Protein AF-A0A534YDL9-F1 (afdb_monomer_lite)

pLDDT: mean 72.63, std 19.36, range [38.94, 96.81]

Secondary structure (DSSP, 8-state):
-EEEEE--SHHHHHHHHHHHHTT-EEEEE---------------S--------SS-----HHHHTT--

Foldseek 3Di:
DEEEFEDPDPVSVVVQVVCVVVVYHYDYDYPPPPPCPPPDPPPPPDDPDDPPPPDDDPDDPVNVVVPD

Radius of gyration: 28.83 Å; chains: 1; bounding box: 58×34×58 Å

Structure (mmCIF, N/CA/C/O backbone):
data_AF-A0A534YDL9-F1
#
_entry.id   AF-A0A534YDL9-F1
#
loop_
_atom_site.group_PDB
_atom_site.id
_atom_site.type_symbol
_atom_site.label_atom_id
_atom_site.label_alt_id
_atom_site.label_comp_id
_atom_site.label_asym_id
_atom_site.label_entity_id
_atom_site.label_seq_id
_atom_site.pdbx_PDB_ins_code
_atom_site.Cartn_x
_atom_site.Cartn_y
_atom_site.Cartn_z
_atom_site.occupancy
_atom_site.B_iso_or_equiv
_atom_site.auth_seq_id
_atom_site.auth_comp_id
_atom_site.auth_asym_id
_atom_site.auth_atom_id
_atom_site.pdbx_PDB_model_num
ATOM 1 N N . MET A 1 1 ? 0.235 8.193 11.180 1.00 94.62 1 MET A N 1
ATOM 2 C CA . MET A 1 1 ? 1.409 8.176 10.262 1.00 94.62 1 MET A CA 1
ATOM 3 C C . MET A 1 1 ? 0.955 7.928 8.824 1.00 94.62 1 MET A C 1
ATOM 5 O O . MET A 1 1 ? -0.137 7.392 8.648 1.00 94.62 1 MET A O 1
ATOM 9 N N . LYS A 1 2 ? 1.749 8.323 7.815 1.00 94.12 2 LYS A N 1
ATOM 10 C CA . LYS A 1 2 ? 1.485 8.043 6.389 1.00 94.12 2 LYS A CA 1
ATOM 11 C C . LYS A 1 2 ? 2.313 6.841 5.926 1.00 94.12 2 LYS A C 1
ATOM 13 O O . LYS A 1 2 ? 3.517 6.834 6.145 1.00 94.12 2 LYS A O 1
ATOM 18 N N . ILE A 1 3 ? 1.675 5.861 5.292 1.00 93.38 3 ILE A N 1
ATOM 19 C CA . ILE A 1 3 ? 2.310 4.634 4.791 1.00 93.38 3 ILE A CA 1
ATOM 20 C C . ILE A 1 3 ? 2.049 4.531 3.289 1.00 93.38 3 ILE A C 1
ATOM 22 O O . ILE A 1 3 ? 0.902 4.617 2.858 1.00 93.38 3 ILE A O 1
ATOM 26 N N . GLY A 1 4 ? 3.105 4.355 2.498 1.00 93.06 4 GLY A N 1
ATOM 27 C CA . 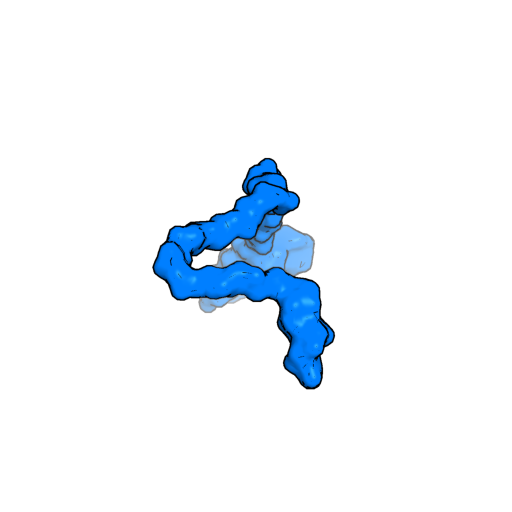GLY A 1 4 ? 3.011 4.073 1.066 1.00 93.06 4 GLY A CA 1
ATOM 28 C C . GLY A 1 4 ? 3.196 2.581 0.793 1.00 93.06 4 GLY A C 1
ATOM 29 O O . GLY A 1 4 ? 4.162 1.994 1.270 1.00 93.06 4 GLY A O 1
ATOM 30 N N . ILE A 1 5 ? 2.291 1.973 0.029 1.00 92.88 5 ILE A N 1
ATOM 31 C CA . ILE A 1 5 ? 2.377 0.578 -0.419 1.00 92.88 5 ILE A CA 1
ATOM 32 C C . ILE A 1 5 ? 2.558 0.572 -1.934 1.00 92.88 5 ILE A C 1
ATOM 34 O O . ILE A 1 5 ? 1.693 1.062 -2.661 1.00 92.88 5 ILE A O 1
ATOM 38 N N . ILE A 1 6 ? 3.672 0.010 -2.408 1.00 92.06 6 ILE A N 1
ATOM 39 C CA . ILE A 1 6 ? 3.932 -0.184 -3.837 1.00 92.06 6 ILE A CA 1
ATOM 40 C C . ILE A 1 6 ? 3.472 -1.585 -4.245 1.00 92.06 6 ILE A C 1
ATOM 42 O O . ILE A 1 6 ? 3.915 -2.584 -3.683 1.00 92.06 6 ILE A O 1
ATOM 46 N N . GLY A 1 7 ? 2.578 -1.643 -5.228 1.00 84.69 7 GLY A N 1
ATOM 47 C CA . GLY A 1 7 ? 1.888 -2.849 -5.671 1.00 84.69 7 GLY A CA 1
ATOM 48 C C . GLY A 1 7 ? 0.481 -2.957 -5.077 1.00 84.69 7 GLY A C 1
ATOM 49 O O . GLY A 1 7 ? 0.294 -3.069 -3.868 1.00 84.69 7 GLY A O 1
ATOM 50 N N . THR A 1 8 ? -0.528 -2.975 -5.948 1.00 88.25 8 THR A N 1
ATOM 51 C CA . THR A 1 8 ? -1.957 -3.095 -5.596 1.00 88.25 8 THR A CA 1
ATOM 52 C C . THR A 1 8 ? -2.478 -4.537 -5.642 1.00 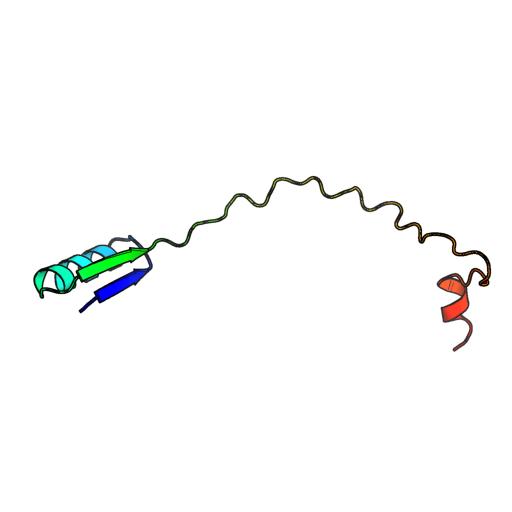88.25 8 THR A C 1
ATOM 54 O O . THR A 1 8 ? -3.683 -4.768 -5.688 1.00 88.25 8 THR A O 1
ATOM 57 N N . GLY A 1 9 ? -1.582 -5.530 -5.620 1.00 89.62 9 GLY A N 1
ATOM 58 C CA . GLY A 1 9 ? -1.953 -6.948 -5.577 1.00 89.62 9 GLY A CA 1
ATOM 59 C C . GLY A 1 9 ? -2.559 -7.375 -4.232 1.00 89.62 9 GLY A C 1
ATOM 60 O O . GLY A 1 9 ? -2.570 -6.612 -3.265 1.00 89.62 9 GLY A O 1
ATOM 61 N N . ARG A 1 10 ? -3.007 -8.636 -4.141 1.00 93.81 10 ARG A N 1
ATOM 62 C CA . ARG A 1 10 ? -3.646 -9.214 -2.935 1.00 93.81 10 ARG A CA 1
ATOM 63 C C . ARG A 1 10 ? -2.869 -8.948 -1.641 1.00 93.81 10 ARG A C 1
ATOM 65 O O . ARG A 1 10 ? -3.460 -8.605 -0.622 1.00 93.81 10 ARG A O 1
ATOM 72 N N . MET A 1 11 ? -1.544 -9.069 -1.695 1.00 93.00 11 MET A N 1
ATOM 73 C CA . MET A 1 11 ? -0.679 -8.856 -0.534 1.00 93.00 11 MET A CA 1
ATOM 74 C C . MET A 1 11 ? -0.601 -7.381 -0.124 1.00 93.00 11 MET A C 1
ATOM 76 O O . MET A 1 11 ? -0.714 -7.070 1.061 1.00 93.00 11 MET A O 1
ATOM 80 N N . GLY A 1 12 ? -0.493 -6.472 -1.098 1.00 93.25 12 GLY A N 1
ATOM 81 C CA . GLY A 1 12 ? -0.513 -5.031 -0.851 1.00 93.25 12 GLY A CA 1
ATOM 82 C C . GLY A 1 12 ? -1.831 -4.594 -0.217 1.00 93.25 12 GLY A C 1
ATOM 83 O O . GLY A 1 12 ? -1.828 -3.882 0.785 1.00 93.25 12 GLY A O 1
ATOM 84 N N . GLN A 1 13 ? -2.958 -5.097 -0.727 1.00 93.94 13 GLN A N 1
ATOM 85 C CA . GLN A 1 13 ? -4.274 -4.809 -0.156 1.00 93.94 13 GLN A CA 1
ATOM 86 C C . GLN A 1 13 ? -4.426 -5.324 1.280 1.00 93.94 13 GLN A C 1
ATOM 88 O O . GLN A 1 13 ? -4.857 -4.566 2.147 1.00 93.94 13 GLN A O 1
ATOM 93 N N . ALA A 1 14 ? -4.034 -6.572 1.564 1.00 96.25 14 ALA A N 1
ATOM 94 C CA . ALA A 1 14 ? -4.122 -7.135 2.915 1.00 96.25 14 ALA A CA 1
ATOM 95 C C . ALA A 1 14 ? -3.307 -6.322 3.938 1.00 96.25 14 ALA A C 1
ATOM 97 O O . ALA A 1 14 ? -3.781 -6.045 5.044 1.00 96.25 14 ALA A O 1
ATOM 98 N N . LEU A 1 15 ? -2.104 -5.888 3.549 1.00 94.25 15 LEU A N 1
ATOM 99 C CA . LEU A 1 15 ? -1.270 -4.996 4.353 1.00 94.25 15 LEU A CA 1
ATOM 100 C C . LEU A 1 15 ? -1.932 -3.634 4.556 1.00 94.25 15 LEU A C 1
ATOM 102 O O . LEU A 1 15 ? -2.036 -3.167 5.688 1.00 94.25 15 LEU A O 1
ATOM 106 N N . GLY A 1 16 ? -2.425 -3.012 3.486 1.00 95.00 16 GLY A N 1
ATOM 107 C CA . GLY A 1 16 ? -3.044 -1.695 3.581 1.00 95.00 16 GLY A CA 1
ATOM 108 C C . GLY A 1 16 ? -4.311 -1.684 4.428 1.00 95.00 16 GLY A C 1
ATOM 109 O O . GLY A 1 16 ? -4.505 -0.750 5.198 1.00 95.00 16 GLY A O 1
ATOM 110 N N . VAL A 1 17 ? -5.121 -2.746 4.384 1.00 95.88 17 VAL A N 1
ATOM 111 C CA . VAL A 1 17 ? -6.298 -2.888 5.256 1.00 95.88 17 VAL A CA 1
ATOM 112 C C . VAL A 1 17 ? -5.891 -2.987 6.725 1.00 95.88 17 VAL A C 1
ATOM 114 O O . VAL A 1 17 ? -6.496 -2.324 7.567 1.00 95.88 17 VAL A O 1
ATOM 117 N N . ARG A 1 18 ? -4.858 -3.775 7.055 1.00 96.06 18 ARG A N 1
ATOM 118 C CA . ARG A 1 18 ? -4.358 -3.870 8.438 1.00 96.06 18 ARG A CA 1
ATOM 119 C C . ARG A 1 18 ? -3.850 -2.522 8.947 1.00 96.06 18 ARG A C 1
ATOM 121 O O . ARG A 1 18 ? -4.224 -2.108 10.040 1.00 96.06 18 ARG A O 1
ATOM 128 N N . TRP A 1 19 ? -3.070 -1.814 8.138 1.00 95.69 19 TRP A N 1
ATOM 129 C CA . TRP A 1 19 ? -2.527 -0.509 8.514 1.00 95.69 19 TRP A CA 1
ATOM 130 C C . TRP A 1 19 ? -3.592 0.589 8.593 1.00 95.69 19 TRP A C 1
ATOM 132 O O . TRP A 1 19 ? -3.550 1.411 9.507 1.00 95.69 19 TRP A O 1
ATOM 142 N N . ALA A 1 20 ? -4.587 0.577 7.706 1.00 95.88 20 ALA A N 1
ATOM 143 C CA . ALA A 1 20 ? -5.719 1.497 7.780 1.00 95.88 20 ALA A CA 1
ATOM 144 C C . ALA A 1 20 ? -6.549 1.273 9.055 1.00 95.88 20 ALA A C 1
ATOM 146 O O . ALA A 1 20 ? -6.899 2.234 9.736 1.00 95.88 20 ALA A O 1
ATOM 147 N N . ARG A 1 21 ? -6.801 0.008 9.429 1.00 96.69 21 ARG A N 1
ATOM 148 C CA . ARG A 1 21 ? -7.506 -0.347 10.676 1.00 96.69 21 ARG A CA 1
ATOM 149 C C . ARG A 1 21 ? -6.744 0.062 11.935 1.00 96.69 21 ARG A C 1
ATOM 151 O O . ARG A 1 21 ? -7.371 0.409 12.925 1.00 96.69 21 ARG A O 1
ATOM 158 N N . ALA A 1 22 ? -5.416 0.067 11.885 1.00 96.25 22 ALA A N 1
ATOM 159 C CA . ALA A 1 22 ? -4.570 0.569 12.965 1.00 96.25 22 ALA A CA 1
ATOM 160 C C . ALA A 1 22 ? -4.496 2.116 13.027 1.00 96.25 22 ALA A C 1
ATOM 162 O O . ALA A 1 22 ? -3.749 2.663 13.830 1.00 96.25 22 ALA A O 1
ATOM 163 N N . GLY A 1 23 ? -5.255 2.841 12.191 1.00 96.69 23 GLY A N 1
ATOM 164 C CA . GLY A 1 23 ? -5.328 4.308 12.216 1.00 96.69 23 GLY A CA 1
ATOM 165 C C . GLY A 1 23 ? -4.252 5.013 11.385 1.00 96.69 23 GLY A C 1
ATOM 166 O O . GLY A 1 23 ? -4.047 6.224 11.512 1.00 96.69 23 GLY A O 1
ATOM 167 N N . HIS A 1 24 ? -3.547 4.288 10.513 1.00 96.81 24 HIS A N 1
ATOM 168 C CA . HIS A 1 24 ? -2.554 4.881 9.620 1.00 96.81 24 HIS A CA 1
ATOM 169 C C . HIS A 1 24 ? -3.196 5.323 8.299 1.00 96.81 24 HIS A C 1
ATOM 171 O O . HIS A 1 24 ? -4.078 4.665 7.752 1.00 96.81 24 HIS A O 1
ATOM 177 N N . ARG A 1 25 ? -2.719 6.439 7.737 1.00 94.31 25 ARG A N 1
ATOM 178 C CA . ARG A 1 25 ? -3.146 6.919 6.416 1.00 94.31 25 ARG A CA 1
ATOM 179 C C . ARG A 1 25 ? -2.338 6.182 5.346 1.00 94.31 25 ARG A C 1
ATOM 181 O O . ARG A 1 25 ? -1.136 6.412 5.232 1.00 94.31 25 ARG A O 1
ATOM 188 N N . VAL A 1 26 ? -2.987 5.311 4.578 1.00 95.38 26 VAL A N 1
ATOM 189 C CA . VAL A 1 26 ? -2.341 4.450 3.573 1.00 95.38 26 VAL A CA 1
ATOM 190 C C . VAL A 1 26 ? -2.531 5.019 2.164 1.00 95.38 26 VAL A C 1
ATOM 192 O O . VAL A 1 26 ? -3.628 5.439 1.807 1.00 95.38 26 VAL A O 1
ATOM 195 N N . LEU A 1 27 ? -1.464 5.029 1.367 1.00 94.69 27 LEU A N 1
ATOM 196 C CA . LEU A 1 27 ? -1.461 5.382 -0.053 1.00 94.69 27 LEU A CA 1
ATOM 197 C C . LEU A 1 27 ? -0.969 4.181 -0.859 1.00 94.69 27 LEU A C 1
ATOM 199 O O . LEU A 1 27 ? 0.047 3.583 -0.511 1.00 94.69 27 LEU A O 1
ATOM 203 N N . PHE A 1 28 ? -1.663 3.846 -1.943 1.00 92.50 28 PHE A N 1
ATOM 204 C CA . PHE A 1 28 ? -1.257 2.774 -2.847 1.00 92.50 28 PHE A CA 1
ATOM 205 C C . PHE A 1 28 ? -0.656 3.352 -4.125 1.00 92.50 28 PHE A C 1
ATOM 207 O O . PHE A 1 28 ? -1.265 4.207 -4.764 1.00 92.50 28 PHE A O 1
ATOM 214 N N . GLY A 1 29 ? 0.518 2.861 -4.510 1.00 87.44 29 GLY A N 1
ATOM 215 C CA . GLY A 1 29 ? 1.153 3.157 -5.788 1.00 87.44 29 GLY A CA 1
ATOM 216 C C . GLY A 1 29 ? 1.284 1.889 -6.620 1.00 87.44 29 GLY A C 1
ATOM 217 O O . GLY A 1 29 ? 1.737 0.862 -6.124 1.00 87.44 29 GLY A O 1
ATOM 218 N N . SER A 1 30 ? 0.914 1.946 -7.894 1.00 82.69 30 SER A N 1
ATOM 219 C CA . SER A 1 30 ? 1.357 0.959 -8.880 1.00 82.69 30 SER A CA 1
ATOM 220 C C . SER A 1 30 ? 2.472 1.601 -9.696 1.00 82.69 30 SER A C 1
ATOM 222 O O . SER A 1 30 ? 2.336 2.781 -10.031 1.00 82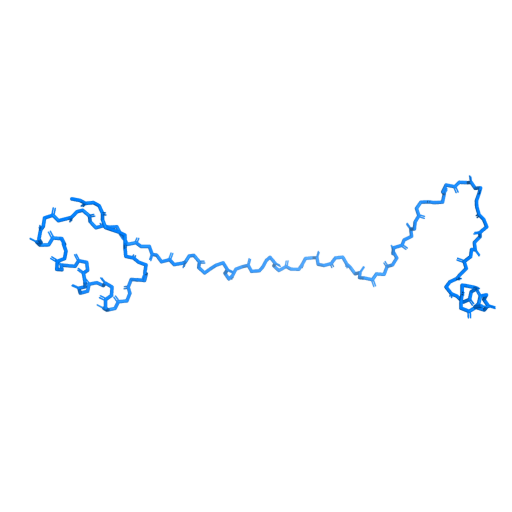.69 30 SER A O 1
ATOM 224 N N . PRO A 1 31 ? 3.551 0.881 -10.051 1.00 75.56 31 PRO A N 1
ATOM 225 C CA . PRO A 1 31 ? 4.453 1.391 -11.070 1.00 75.56 31 PRO A CA 1
ATOM 226 C C . PRO A 1 31 ? 3.620 1.702 -12.317 1.00 75.56 31 PRO A C 1
ATOM 228 O O . PRO A 1 31 ? 2.849 0.853 -12.779 1.00 75.56 31 PRO A O 1
ATOM 231 N N . LEU A 1 32 ? 3.735 2.930 -12.835 1.00 64.06 32 LEU A N 1
ATOM 232 C CA . LEU A 1 32 ? 3.284 3.214 -14.190 1.00 64.06 32 LEU A CA 1
ATOM 233 C C . LEU A 1 32 ? 4.067 2.256 -15.083 1.00 64.06 32 LEU A C 1
ATOM 235 O O . LEU A 1 32 ? 5.284 2.378 -15.217 1.00 64.06 32 LEU A O 1
ATOM 239 N N . ARG A 1 33 ? 3.383 1.284 -15.683 1.00 57.94 33 ARG A N 1
ATOM 240 C CA . ARG A 1 33 ? 3.965 0.547 -16.794 1.00 57.94 33 ARG A CA 1
ATOM 241 C C . ARG A 1 33 ? 3.973 1.530 -17.957 1.00 57.94 33 ARG A C 1
ATOM 243 O O . ARG A 1 33 ? 2.989 1.633 -18.682 1.00 57.94 33 ARG A O 1
ATOM 250 N N . SER A 1 34 ? 5.055 2.281 -18.127 1.00 57.19 34 SER A N 1
ATOM 251 C CA . SER A 1 34 ? 5.357 2.971 -19.380 1.00 57.19 34 SER A CA 1
ATOM 252 C C . SER A 1 34 ? 5.643 1.903 -20.440 1.00 57.19 34 SER A C 1
ATOM 254 O O . SER A 1 34 ? 6.771 1.634 -20.824 1.00 57.19 34 SER A O 1
ATOM 256 N N . SER A 1 35 ? 4.577 1.235 -20.880 1.00 57.09 35 SER A N 1
ATOM 257 C CA . SER A 1 35 ? 4.551 0.371 -22.057 1.00 57.09 35 SER A CA 1
ATOM 258 C C . SER A 1 35 ? 3.967 1.140 -23.233 1.00 57.09 35 SER A C 1
ATOM 260 O O . SER A 1 35 ? 3.152 0.634 -23.991 1.00 57.09 35 SER A O 1
ATOM 262 N N . SER A 1 36 ? 4.390 2.384 -23.367 1.00 55.50 36 SER A N 1
ATOM 263 C CA . SER A 1 36 ? 4.508 3.053 -24.643 1.00 55.50 36 SER A CA 1
ATOM 264 C C . SER A 1 36 ? 5.968 3.464 -24.722 1.00 55.50 36 SER A C 1
ATOM 266 O O . SER A 1 36 ? 6.335 4.612 -24.492 1.00 55.50 36 SER A O 1
ATOM 268 N N . ALA A 1 37 ? 6.834 2.496 -25.044 1.00 56.28 37 ALA A N 1
ATOM 269 C CA . ALA A 1 37 ? 7.973 2.877 -25.864 1.00 56.28 37 ALA A CA 1
ATOM 270 C C . ALA A 1 37 ? 7.360 3.706 -27.003 1.00 56.28 37 ALA A C 1
ATOM 272 O O . ALA A 1 37 ? 6.417 3.207 -27.630 1.00 56.28 37 ALA A O 1
ATOM 273 N N . PRO A 1 38 ? 7.746 4.978 -27.200 1.00 57.00 38 PRO A N 1
ATOM 274 C CA . PRO A 1 38 ? 7.255 5.711 -28.347 1.00 57.00 38 PRO A CA 1
ATOM 275 C C . PRO A 1 38 ? 7.583 4.839 -29.550 1.00 57.00 38 PRO A C 1
ATOM 277 O O . PRO A 1 38 ? 8.751 4.531 -29.788 1.00 57.00 38 PRO A O 1
ATOM 280 N N . THR A 1 39 ? 6.549 4.358 -30.240 1.00 55.72 39 THR A N 1
ATOM 281 C CA . THR A 1 39 ? 6.702 3.725 -31.540 1.00 55.72 39 THR A CA 1
ATOM 282 C C . THR A 1 39 ? 7.503 4.696 -32.393 1.00 55.72 39 THR A C 1
ATOM 284 O O . THR A 1 39 ? 7.023 5.748 -32.802 1.00 55.72 39 THR A O 1
ATOM 287 N N . THR A 1 40 ? 8.777 4.359 -32.542 1.00 54.34 40 THR A N 1
ATOM 288 C CA . THR A 1 40 ? 9.668 4.610 -33.659 1.00 54.34 40 THR A CA 1
ATOM 289 C C . THR A 1 40 ? 9.151 5.619 -34.692 1.00 54.34 40 THR A C 1
ATOM 291 O O . THR A 1 40 ? 8.412 5.273 -35.607 1.00 54.34 40 THR A O 1
ATOM 294 N N . ARG A 1 41 ? 9.732 6.820 -34.683 1.00 46.22 41 ARG A N 1
ATOM 295 C CA . ARG A 1 41 ? 10.541 7.231 -35.841 1.00 46.22 41 ARG A CA 1
ATOM 296 C C . ARG A 1 41 ? 11.988 7.299 -35.386 1.00 46.22 41 ARG A C 1
ATOM 298 O O . ARG A 1 41 ? 12.508 8.356 -35.058 1.00 46.22 41 ARG A O 1
ATOM 305 N N . GLN A 1 42 ? 12.634 6.138 -35.365 1.00 48.84 42 GLN A N 1
ATOM 306 C CA . GLN A 1 42 ? 14.079 6.084 -35.504 1.00 48.84 42 GLN A CA 1
ATOM 307 C C . GLN A 1 42 ? 14.384 6.705 -36.876 1.00 48.84 42 GLN A C 1
ATOM 309 O O . GLN A 1 42 ? 13.886 6.185 -37.882 1.00 48.84 42 GLN A O 1
ATOM 314 N N . PRO A 1 43 ? 15.105 7.837 -36.968 1.00 55.62 43 PRO A N 1
ATOM 315 C CA . PRO A 1 43 ? 15.610 8.262 -38.259 1.00 55.62 43 PRO A CA 1
ATOM 316 C C . PRO A 1 43 ? 16.471 7.114 -38.781 1.00 55.62 43 PRO A C 1
ATOM 318 O O . PRO A 1 43 ? 17.279 6.550 -38.038 1.00 55.62 43 PRO A O 1
ATOM 321 N N . ARG A 1 44 ? 16.226 6.717 -40.035 1.00 49.91 44 ARG A N 1
ATOM 322 C CA . ARG A 1 44 ? 17.041 5.723 -40.736 1.00 49.91 44 ARG A CA 1
ATOM 323 C C . ARG A 1 44 ? 18.502 6.058 -40.458 1.00 49.91 44 ARG A C 1
ATOM 325 O O . ARG A 1 44 ? 18.938 7.175 -40.722 1.00 49.91 44 ARG A O 1
ATOM 332 N N . GLN A 1 45 ? 19.223 5.104 -39.882 1.00 58.69 45 GLN A N 1
ATOM 333 C CA . GLN A 1 45 ? 20.668 5.171 -39.735 1.00 58.69 45 GLN A CA 1
ATOM 334 C C . GLN A 1 45 ? 21.275 5.163 -41.142 1.00 58.69 45 GLN A C 1
ATOM 336 O O . GLN A 1 45 ? 21.596 4.116 -41.689 1.00 58.69 45 GLN A O 1
ATOM 341 N N . SER A 1 46 ? 21.343 6.325 -41.777 1.00 53.75 46 SER A N 1
ATOM 342 C CA . SER A 1 46 ? 22.074 6.536 -43.018 1.00 53.75 46 SER A CA 1
ATOM 343 C C . SER A 1 46 ? 22.257 8.035 -43.198 1.00 53.75 46 SER A C 1
ATOM 345 O O . SER A 1 46 ? 21.268 8.742 -43.352 1.00 53.75 46 SER A O 1
ATOM 347 N N . SER A 1 47 ? 23.524 8.456 -43.185 1.00 52.34 47 SER A N 1
ATOM 348 C CA . SER A 1 47 ? 24.061 9.810 -43.382 1.00 52.34 47 SER A CA 1
ATOM 349 C C . SER A 1 47 ? 24.154 10.706 -42.139 1.00 52.34 47 SER A C 1
ATOM 351 O O . SER A 1 47 ? 23.532 11.762 -42.048 1.00 52.34 47 SER A O 1
ATOM 353 N N . TRP A 1 48 ? 25.036 10.326 -41.210 1.00 38.94 48 TRP A N 1
ATOM 354 C CA . TRP A 1 48 ? 25.740 11.304 -40.376 1.00 38.94 48 TRP A CA 1
ATOM 355 C C . TRP A 1 48 ? 26.782 12.004 -41.268 1.00 38.94 48 TRP A C 1
ATOM 357 O O . TRP A 1 48 ? 27.907 11.534 -41.419 1.00 38.94 48 TRP A O 1
ATOM 367 N N . THR A 1 49 ? 26.387 13.071 -41.963 1.00 59.84 49 THR A N 1
ATOM 368 C CA . THR A 1 49 ? 27.332 13.944 -42.673 1.00 59.84 49 THR A CA 1
ATOM 369 C C . THR A 1 49 ? 27.685 15.103 -41.760 1.00 59.84 49 THR A C 1
ATOM 371 O O . THR A 1 49 ? 26.828 15.926 -41.443 1.00 59.84 49 THR A O 1
ATOM 374 N N . TRP A 1 50 ? 28.944 15.163 -41.334 1.00 44.75 50 TRP A N 1
ATOM 375 C CA . TRP A 1 50 ? 29.478 16.321 -40.628 1.00 44.75 50 TRP A CA 1
ATOM 376 C C . TRP A 1 50 ? 29.298 17.594 -41.470 1.00 44.75 50 TRP A C 1
ATOM 378 O O . TRP A 1 50 ? 29.503 17.541 -42.689 1.00 44.75 50 TRP A O 1
ATOM 388 N N . PRO A 1 51 ? 28.964 18.747 -40.862 1.00 45.31 51 PRO A N 1
ATOM 389 C CA . PRO A 1 51 ? 29.038 20.013 -41.568 1.00 45.31 51 PRO A CA 1
ATOM 390 C C . PRO A 1 51 ? 30.498 20.252 -41.958 1.00 45.31 51 PRO A C 1
ATOM 392 O O . PRO A 1 51 ? 31.400 20.267 -41.121 1.00 45.31 51 PRO A O 1
ATOM 395 N N . ARG A 1 52 ? 30.724 20.390 -43.265 1.00 51.78 52 ARG A N 1
ATOM 396 C CA . ARG A 1 52 ? 32.023 20.692 -43.860 1.00 51.78 52 ARG A CA 1
ATOM 397 C C . ARG A 1 52 ? 32.412 22.115 -43.466 1.00 51.78 52 ARG A C 1
ATOM 399 O O . ARG A 1 52 ? 32.135 23.056 -44.201 1.00 51.78 52 ARG A O 1
ATOM 406 N N . ILE A 1 53 ? 33.038 22.275 -42.305 1.00 52.34 53 ILE A N 1
ATOM 407 C CA . ILE A 1 53 ? 33.795 23.488 -42.005 1.00 52.34 53 ILE A CA 1
ATOM 408 C C . ILE A 1 53 ? 35.001 23.453 -42.943 1.00 52.34 53 ILE A C 1
ATOM 410 O O . ILE A 1 53 ? 35.797 22.512 -42.941 1.00 52.34 53 ILE A O 1
ATOM 414 N N . SER A 1 54 ? 35.052 24.429 -43.839 1.00 54.44 54 SER A N 1
ATOM 415 C CA . SER A 1 54 ? 36.115 24.613 -44.817 1.00 54.44 54 SE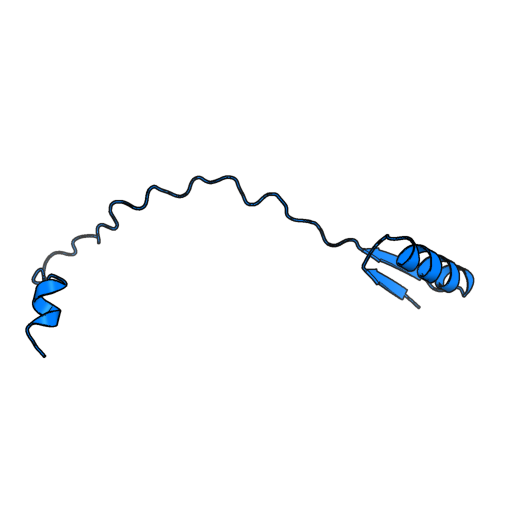R A CA 1
ATOM 416 C C . SER A 1 54 ? 37.480 24.629 -44.126 1.00 54.44 54 SER A C 1
ATOM 418 O O . SER A 1 54 ? 37.737 25.516 -43.316 1.00 54.44 54 SER A O 1
ATOM 420 N N . GLY A 1 55 ? 38.354 23.683 -44.483 1.00 56.72 55 GLY A N 1
ATOM 421 C CA . GLY A 1 55 ? 39.788 23.790 -44.19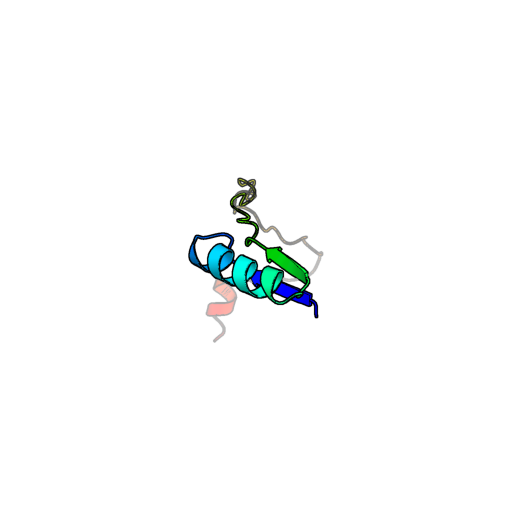7 1.00 56.72 55 GLY A CA 1
ATOM 422 C C . GLY A 1 55 ? 40.431 22.691 -43.348 1.00 56.72 55 GLY A C 1
ATOM 423 O O . GLY A 1 55 ? 41.329 22.995 -42.573 1.00 56.72 55 GLY A O 1
ATOM 424 N N . SER A 1 56 ? 40.053 21.415 -43.471 1.00 51.56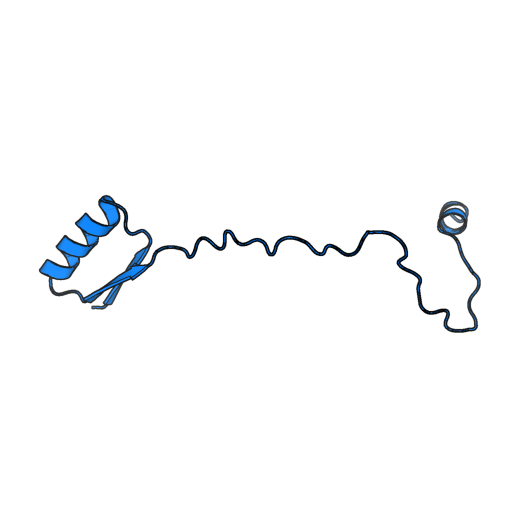 56 SER A N 1
ATOM 425 C CA . SER A 1 56 ? 40.868 20.322 -42.905 1.00 51.56 56 SER A CA 1
ATOM 426 C C . SER A 1 56 ? 40.903 19.092 -43.820 1.00 51.56 56 SER A C 1
ATOM 428 O O . SER A 1 56 ? 39.898 18.812 -44.480 1.00 51.56 56 SER A O 1
ATOM 430 N N . PRO A 1 57 ? 42.042 18.371 -43.918 1.00 52.81 57 PRO A N 1
ATOM 431 C CA . PRO A 1 57 ? 42.197 17.270 -44.863 1.00 52.81 57 PRO A CA 1
ATOM 432 C C . PRO A 1 57 ? 41.255 16.129 -44.483 1.00 52.81 57 PRO A C 1
ATOM 434 O O . PRO A 1 57 ? 41.125 15.792 -43.306 1.00 52.81 57 PRO A O 1
ATOM 437 N N . ALA A 1 58 ? 40.600 15.537 -45.478 1.00 51.25 58 ALA A N 1
ATOM 438 C CA . ALA A 1 58 ? 39.724 14.390 -45.303 1.00 51.25 58 ALA A CA 1
ATOM 439 C C . ALA A 1 58 ? 40.551 13.147 -44.936 1.00 51.25 58 ALA A C 1
ATOM 441 O O . ALA A 1 58 ? 40.919 12.363 -45.802 1.00 51.25 58 ALA A O 1
ATOM 442 N N . TRP A 1 59 ? 40.862 12.976 -43.653 1.00 56.06 59 TRP A N 1
ATOM 443 C CA . TRP A 1 59 ? 41.384 11.712 -43.145 1.00 56.06 59 TRP A CA 1
ATOM 444 C C . TRP A 1 59 ? 40.229 10.722 -43.075 1.00 56.06 59 TRP A C 1
ATOM 446 O O . TRP A 1 59 ? 39.264 10.925 -42.334 1.00 56.06 59 TRP A O 1
ATOM 456 N N . THR A 1 60 ? 40.304 9.655 -43.865 1.00 73.44 60 THR A N 1
ATOM 457 C CA . THR A 1 60 ? 39.350 8.554 -43.739 1.00 73.44 60 THR A CA 1
ATOM 458 C C . THR A 1 60 ? 39.761 7.643 -42.583 1.00 73.44 60 THR A C 1
ATOM 460 O O . THR A 1 60 ? 40.927 7.594 -42.187 1.00 73.44 60 THR A O 1
ATOM 463 N N . LEU A 1 61 ? 38.815 6.865 -42.045 1.00 56.22 61 LEU A N 1
ATOM 464 C CA . LEU A 1 61 ? 39.094 5.847 -41.019 1.00 56.22 61 LEU A CA 1
ATOM 465 C C . LEU A 1 61 ? 40.192 4.851 -41.472 1.00 56.22 61 LEU A C 1
ATOM 467 O O . LEU A 1 61 ? 40.911 4.291 -40.647 1.00 56.22 61 LEU A O 1
ATOM 471 N N . ALA A 1 62 ? 40.354 4.670 -42.788 1.00 61.72 62 ALA A N 1
ATOM 472 C CA . ALA A 1 62 ? 41.403 3.853 -43.393 1.00 61.72 62 ALA A CA 1
ATOM 473 C C . ALA A 1 62 ? 42.807 4.482 -43.300 1.00 61.72 62 ALA A C 1
ATOM 475 O O . ALA A 1 62 ? 43.797 3.750 -43.251 1.00 61.72 62 ALA A O 1
ATOM 476 N N . ASP A 1 63 ? 42.908 5.810 -43.232 1.00 70.44 63 ASP A N 1
ATOM 477 C CA . ASP A 1 63 ? 44.186 6.514 -43.105 1.00 70.44 63 ASP A CA 1
ATOM 478 C C . ASP A 1 63 ? 44.700 6.534 -41.658 1.00 70.44 63 ASP A C 1
ATOM 480 O O . ASP A 1 63 ? 45.909 6.483 -41.431 1.00 70.44 63 ASP A O 1
ATOM 484 N N . TRP A 1 64 ? 43.803 6.539 -40.663 1.00 62.38 64 TRP A N 1
ATOM 485 C CA . TRP A 1 64 ? 44.181 6.444 -39.244 1.00 62.38 64 TRP A CA 1
ATOM 486 C C . TRP A 1 64 ? 44.809 5.083 -38.910 1.00 62.38 64 TRP A C 1
ATOM 488 O O . TRP A 1 64 ? 45.799 5.007 -38.191 1.00 62.38 64 TRP A O 1
ATOM 498 N N . ARG A 1 65 ? 44.307 4.002 -39.519 1.00 65.56 65 ARG A N 1
ATOM 499 C CA . ARG A 1 65 ? 44.798 2.632 -39.285 1.00 65.56 65 ARG A CA 1
ATOM 500 C C . ARG A 1 65 ? 46.180 2.344 -39.885 1.00 65.56 65 ARG A C 1
ATOM 502 O O . ARG A 1 65 ? 46.759 1.308 -39.579 1.00 65.56 65 ARG A O 1
ATOM 509 N N . ARG A 1 66 ? 46.689 3.223 -40.756 1.00 68.25 66 ARG A N 1
ATOM 510 C CA . ARG A 1 66 ? 47.968 3.051 -41.467 1.00 68.25 66 ARG A CA 1
ATOM 511 C C . ARG A 1 66 ? 49.127 3.844 -40.852 1.00 68.25 66 ARG A C 1
ATOM 513 O O . ARG A 1 66 ? 50.252 3.700 -41.312 1.00 68.25 66 ARG A O 1
ATOM 520 N N . ARG A 1 67 ? 48.858 4.674 -39.840 1.00 61.31 67 ARG A N 1
ATOM 521 C CA . ARG A 1 67 ? 49.864 5.441 -39.083 1.00 61.31 67 ARG A CA 1
ATOM 522 C C . ARG A 1 67 ? 49.911 4.993 -37.623 1.00 61.31 67 ARG A C 1
ATOM 524 O O . ARG A 1 67 ? 49.781 5.818 -36.723 1.00 61.31 67 ARG A O 1
ATOM 531 N N . GLY A 1 68 ? 49.995 3.675 -37.437 1.00 48.84 68 GLY A N 1
ATOM 532 C CA . GLY A 1 68 ? 50.457 3.082 -36.183 1.00 48.84 68 GLY A CA 1
ATOM 533 C C . GLY A 1 68 ? 51.935 3.366 -35.977 1.00 48.84 68 GLY A C 1
ATOM 534 O O . GLY A 1 68 ? 52.652 3.437 -37.002 1.00 48.84 68 GLY A O 1
#

Sequence (68 aa):
MKIGIIGTGRMGQALGVRWARAGHRVLFGSPLRSSSAPTTRQPRQSSWTWPRISGSPAWTLADWRRRG